Protein AF-A0A7R8WV51-F1 (afdb_monomer)

Secondary structure (DSSP, 8-state):
--TTS--S---EEE-TTS-TT-GGGEEE-HHHHHHHHHTT----HHHHHHHHHTTSSPPPPPPP-TTTTSPPHHHHHHHHHHHHHHHHHHHHHHHHHHHHHHHHHHHHHHHHHTTS---------------------------------

Sequence (149 aa):
MPRDGRYIERLGTYNPLLAKDDPNRVVLNEERIKHWLGEGAQPSYRVAVFLGKAGIAPMPATPNNPNKGKPSEKTTMRIADKAEKVAAKAEADKAAAEEAKEAEKAAKAAAAEAAAAPAEEAPAEAPAEEAKAEEAAPEAPAEEEKKAD

Radius of gyration: 38.73 Å; Cα contacts (8 Å, |Δi|>4): 49; chains: 1; bounding box: 69×48×103 Å

Mean predicted aligned error: 18.53 Å

Foldseek 3Di:
DPPPDDDDDDFWDADPPDDPPDPNRTGGDLVVVLVVVVVVDDDDLVVLCVCCVVVSHPNDDDDDDPCPPPDDPVVVVVVVVVVVVVVVVVVVVVVVVVVVVVVVVVVVVVVVVPPPDDDDDDDDDDDDDDDDDDDDDDDDDDDDDDDDD

Structure (mmCIF, N/CA/C/O backbone):
data_AF-A0A7R8WV51-F1
#
_entry.id   AF-A0A7R8WV51-F1
#
loop_
_atom_site.group_PDB
_atom_site.id
_atom_site.type_symbol
_atom_site.label_atom_id
_atom_site.label_alt_id
_atom_site.label_comp_id
_atom_site.label_asym_id
_atom_site.label_entity_id
_atom_site.label_seq_id
_atom_site.pdbx_PDB_ins_code
_atom_site.Cartn_x
_atom_site.Cartn_y
_atom_site.Cartn_z
_atom_site.occupancy
_atom_site.B_iso_or_equiv
_atom_site.auth_seq_id
_atom_site.auth_comp_id
_atom_site.auth_asym_id
_atom_site.auth_atom_id
_atom_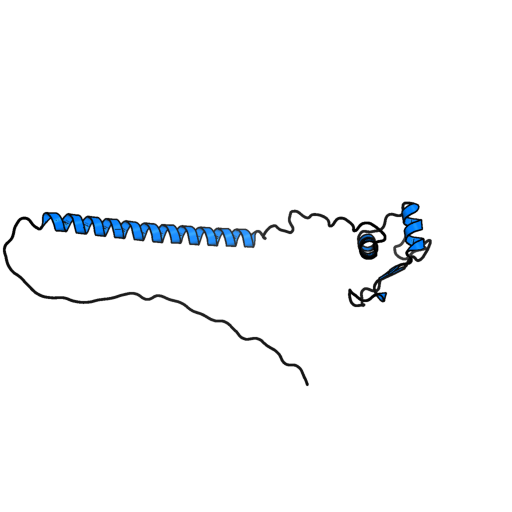site.pdbx_PDB_model_num
ATOM 1 N N . MET A 1 1 ? -3.143 15.562 10.768 1.00 80.31 1 MET A N 1
ATOM 2 C CA . MET A 1 1 ? -2.751 14.667 11.881 1.00 80.31 1 MET A CA 1
ATOM 3 C C . MET A 1 1 ? -1.337 14.153 11.652 1.00 80.31 1 MET A C 1
ATOM 5 O O . MET A 1 1 ? -1.009 13.879 10.502 1.00 80.31 1 MET A O 1
ATOM 9 N N . PRO A 1 2 ? -0.515 14.010 12.706 1.00 94.19 2 PRO A N 1
ATOM 10 C CA . PRO A 1 2 ? 0.731 13.249 12.622 1.00 94.19 2 PRO A CA 1
ATOM 11 C C . PRO A 1 2 ? 0.452 11.785 12.242 1.00 94.19 2 PRO A C 1
ATOM 13 O O . PRO A 1 2 ? -0.631 11.273 12.528 1.00 94.19 2 PRO A O 1
ATOM 16 N N . ARG A 1 3 ? 1.426 11.123 11.598 1.00 90.00 3 ARG A N 1
ATOM 17 C CA . ARG A 1 3 ? 1.281 9.763 11.040 1.00 90.00 3 ARG A CA 1
ATOM 18 C C . ARG A 1 3 ? 0.849 8.730 12.085 1.00 90.00 3 ARG A C 1
ATOM 20 O O . ARG A 1 3 ? -0.032 7.929 11.807 1.00 90.00 3 ARG A O 1
ATOM 27 N N . ASP A 1 4 ? 1.439 8.802 13.275 1.00 93.31 4 ASP A N 1
ATOM 28 C CA . ASP A 1 4 ? 1.146 7.918 14.411 1.00 93.31 4 ASP A CA 1
ATOM 29 C C . ASP A 1 4 ? 0.350 8.662 15.509 1.00 93.31 4 ASP A C 1
ATOM 31 O O . ASP A 1 4 ? 0.554 8.466 16.704 1.00 93.31 4 ASP A O 1
ATOM 35 N N . GLY A 1 5 ? -0.520 9.593 15.103 1.00 93.12 5 GLY A N 1
ATOM 36 C CA . GLY A 1 5 ? -1.351 10.391 16.005 1.00 93.12 5 GLY A CA 1
ATOM 37 C C . GLY A 1 5 ? -2.595 9.671 16.531 1.00 93.12 5 GLY A C 1
ATOM 38 O O . GLY A 1 5 ? -2.771 8.463 16.389 1.00 93.12 5 GLY A O 1
ATOM 39 N N . ARG A 1 6 ? -3.515 10.453 17.110 1.00 94.94 6 ARG A N 1
ATOM 40 C CA . ARG A 1 6 ? -4.841 9.959 17.501 1.00 94.94 6 ARG A CA 1
ATOM 41 C C . ARG A 1 6 ? -5.609 9.473 16.265 1.00 94.94 6 ARG A C 1
ATOM 43 O O . ARG A 1 6 ? -5.775 10.222 15.305 1.00 94.94 6 ARG A O 1
ATOM 50 N N . TYR A 1 7 ? -6.103 8.243 16.338 1.00 94.12 7 TYR A N 1
ATOM 51 C CA . TYR A 1 7 ? -6.984 7.607 15.362 1.00 94.12 7 TYR A CA 1
ATOM 52 C C . TYR A 1 7 ? -8.356 7.330 15.996 1.00 94.12 7 TYR A C 1
ATOM 54 O O . TYR A 1 7 ? -8.486 7.357 17.220 1.00 94.12 7 TYR A O 1
ATOM 62 N N . ILE A 1 8 ? -9.375 7.094 15.165 1.00 93.56 8 ILE A N 1
ATOM 63 C CA . ILE A 1 8 ? -10.743 6.802 15.625 1.00 93.56 8 ILE A CA 1
ATOM 64 C C . ILE A 1 8 ? -10.820 5.360 16.141 1.00 93.56 8 ILE A C 1
ATOM 66 O O . ILE A 1 8 ? -11.227 5.120 17.272 1.00 93.56 8 ILE A O 1
ATOM 70 N N . GLU A 1 9 ? -10.381 4.405 15.316 1.00 94.81 9 GLU A N 1
ATOM 71 C CA . GLU A 1 9 ? -10.474 2.970 15.584 1.00 94.81 9 GLU A CA 1
ATOM 72 C C . GLU A 1 9 ? -9.294 2.199 14.968 1.00 94.81 9 GLU A C 1
ATOM 74 O O . GLU A 1 9 ? -8.772 2.573 13.914 1.00 94.81 9 GLU A O 1
ATOM 79 N N . ARG A 1 10 ? -8.868 1.107 15.617 1.00 95.44 10 ARG A N 1
ATOM 80 C CA . ARG A 1 10 ? -7.842 0.199 15.086 1.00 95.44 10 ARG A CA 1
ATOM 81 C C . ARG A 1 10 ? -8.504 -0.910 14.266 1.00 95.44 10 ARG A C 1
ATOM 83 O O . ARG A 1 10 ? -9.076 -1.831 14.835 1.00 95.44 10 ARG A O 1
ATOM 90 N N . LEU A 1 11 ? -8.361 -0.849 12.942 1.00 95.69 11 LEU A N 1
ATOM 91 C CA . LEU A 1 11 ? -9.003 -1.787 12.007 1.00 95.69 11 LEU A CA 1
ATOM 92 C C . LEU A 1 11 ? -8.199 -3.063 11.720 1.00 95.69 11 LEU A C 1
ATOM 94 O O . LEU A 1 11 ? -8.739 -4.006 11.151 1.00 95.69 11 LEU A O 1
ATOM 98 N N . GLY A 1 12 ? -6.915 -3.107 12.074 1.00 95.19 12 GLY A N 1
ATOM 99 C CA . GLY A 1 12 ? -6.063 -4.245 11.742 1.00 95.19 12 GLY A CA 1
ATOM 100 C C . GLY A 1 12 ? -4.587 -4.031 12.053 1.00 95.19 12 GLY A C 1
ATOM 101 O O . GLY A 1 12 ? -4.205 -3.024 12.658 1.00 95.19 12 GLY A O 1
ATOM 102 N N . THR A 1 13 ? -3.761 -4.982 11.622 1.00 95.88 13 THR A N 1
ATOM 103 C CA . THR A 1 13 ? -2.298 -4.953 11.750 1.00 95.88 13 THR A CA 1
ATOM 104 C C . THR A 1 13 ? -1.626 -5.478 10.479 1.00 95.88 13 THR A C 1
ATOM 106 O O . THR A 1 13 ? -2.179 -6.301 9.749 1.00 95.88 13 THR A O 1
ATOM 109 N N . TYR A 1 14 ? -0.417 -4.984 10.200 1.00 95.81 14 TYR A N 1
ATOM 110 C CA . TYR A 1 14 ? 0.438 -5.474 9.119 1.00 95.81 14 TYR A CA 1
ATOM 111 C C . TYR A 1 14 ? 1.845 -5.722 9.655 1.00 95.81 14 TYR A C 1
ATOM 113 O O . TYR A 1 14 ? 2.478 -4.792 10.158 1.00 95.81 14 TYR A O 1
ATOM 121 N N . ASN A 1 15 ? 2.337 -6.954 9.522 1.00 96.19 15 ASN A N 1
ATOM 122 C CA . ASN A 1 15 ? 3.694 -7.321 9.909 1.00 96.19 15 ASN A CA 1
ATOM 123 C C . ASN A 1 15 ? 4.531 -7.710 8.674 1.00 96.19 15 ASN A C 1
ATOM 125 O O . ASN A 1 15 ? 4.414 -8.828 8.174 1.00 96.19 15 ASN A O 1
ATOM 129 N N . PRO A 1 16 ? 5.404 -6.822 8.163 1.00 95.25 16 PRO A N 1
ATOM 130 C CA . PRO A 1 16 ? 6.175 -7.089 6.952 1.00 95.25 16 PRO A CA 1
ATOM 131 C C . PRO A 1 16 ? 7.238 -8.184 7.112 1.00 95.25 16 PRO A C 1
ATOM 133 O O . PRO A 1 16 ? 7.709 -8.666 6.083 1.00 95.25 16 PRO A O 1
ATOM 136 N N . LEU A 1 17 ? 7.606 -8.550 8.348 1.00 96.75 17 LEU A N 1
ATOM 137 C CA . LEU A 1 17 ? 8.651 -9.537 8.646 1.00 96.75 17 LEU A CA 1
ATOM 138 C C . LEU A 1 17 ? 8.181 -10.984 8.457 1.00 96.75 17 LEU A C 1
ATOM 140 O O . LEU A 1 17 ? 9.008 -11.883 8.343 1.00 96.75 17 LEU A O 1
ATOM 144 N N . LEU A 1 18 ? 6.867 -11.210 8.410 1.00 95.75 18 LEU A N 1
ATOM 145 C CA . LEU A 1 18 ? 6.301 -12.526 8.130 1.00 95.75 18 LEU A CA 1
ATOM 146 C C . LEU A 1 18 ? 6.366 -12.835 6.629 1.00 95.75 18 LEU A C 1
ATOM 148 O O . LEU A 1 18 ? 6.369 -11.932 5.778 1.00 95.75 18 LEU A O 1
ATOM 152 N N . ALA A 1 19 ? 6.371 -14.131 6.311 1.00 94.88 19 ALA A N 1
ATOM 153 C CA . ALA A 1 19 ? 6.293 -14.626 4.942 1.00 94.88 19 ALA A CA 1
ATOM 154 C C . ALA A 1 19 ? 5.022 -14.121 4.239 1.00 94.88 19 ALA A C 1
ATOM 156 O O . ALA A 1 19 ? 4.008 -13.839 4.872 1.00 94.88 19 ALA A O 1
ATOM 157 N N . LYS A 1 20 ? 5.068 -13.979 2.907 1.00 90.31 20 LYS A N 1
ATOM 158 C CA . LYS A 1 20 ? 3.977 -13.361 2.128 1.00 90.31 20 LYS A CA 1
ATOM 159 C C . LYS A 1 20 ? 2.633 -14.070 2.295 1.00 90.31 20 LYS A C 1
ATOM 161 O O . LYS A 1 20 ? 1.619 -13.376 2.253 1.00 90.31 20 LYS A O 1
ATOM 166 N N . ASP A 1 21 ? 2.676 -15.381 2.484 1.00 90.50 21 ASP A N 1
ATOM 167 C CA . ASP A 1 21 ? 1.525 -16.280 2.560 1.00 90.50 21 ASP A CA 1
ATOM 168 C C . ASP A 1 21 ? 1.089 -16.565 4.007 1.00 90.50 21 ASP A C 1
ATOM 170 O O . ASP A 1 21 ? 0.156 -17.327 4.237 1.00 90.50 21 ASP A O 1
ATOM 174 N N . ASP A 1 22 ? 1.744 -15.944 4.995 1.00 94.00 22 ASP A N 1
ATOM 175 C CA . ASP A 1 22 ? 1.375 -16.098 6.400 1.00 94.00 22 ASP A CA 1
ATOM 176 C C . ASP A 1 22 ? 0.061 -15.345 6.703 1.00 94.00 22 ASP A C 1
ATOM 178 O O . ASP A 1 22 ? -0.031 -14.140 6.427 1.00 94.00 22 ASP A O 1
ATOM 182 N N . PRO A 1 23 ? -0.950 -15.999 7.305 1.00 90.44 23 PRO A N 1
ATOM 183 C CA . PRO A 1 23 ? -2.234 -15.368 7.617 1.00 90.44 23 PRO A CA 1
ATOM 184 C C . PRO A 1 23 ? -2.118 -14.246 8.660 1.00 90.44 23 PRO A C 1
ATOM 186 O O . PRO A 1 23 ? -2.897 -13.295 8.633 1.00 90.44 23 PRO A O 1
ATOM 189 N N . ASN A 1 24 ? -1.122 -14.293 9.548 1.00 94.31 24 ASN A N 1
ATOM 190 C CA . ASN A 1 24 ? -0.898 -13.266 10.569 1.00 94.31 24 ASN A CA 1
ATOM 191 C C . ASN A 1 24 ? -0.142 -12.048 10.025 1.00 94.31 24 ASN A C 1
ATOM 193 O O . ASN A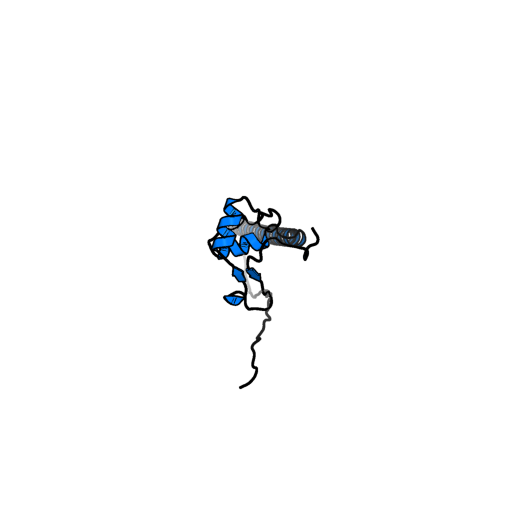 1 24 ? 0.046 -11.054 10.733 1.00 94.31 24 ASN A O 1
ATOM 197 N N . ARG A 1 25 ? 0.300 -12.096 8.762 1.00 95.44 25 ARG A N 1
ATOM 198 C CA . ARG A 1 25 ? 0.966 -10.968 8.109 1.00 95.44 25 ARG A CA 1
ATOM 199 C C . ARG A 1 25 ? 0.044 -9.769 7.953 1.00 95.44 25 ARG A C 1
ATOM 201 O O . ARG A 1 25 ? 0.513 -8.637 8.062 1.00 95.44 25 ARG A O 1
ATOM 208 N N . VAL A 1 26 ? -1.233 -10.007 7.660 1.00 96.06 26 VAL A N 1
ATOM 209 C CA . VAL A 1 26 ? -2.258 -8.977 7.467 1.00 96.06 26 VAL A CA 1
ATOM 210 C C . VAL A 1 26 ? -3.514 -9.420 8.206 1.00 96.06 26 VAL A C 1
ATOM 212 O O . VAL A 1 26 ? -4.233 -10.291 7.731 1.00 96.06 26 VAL A O 1
ATOM 215 N N . VAL A 1 27 ? -3.793 -8.794 9.347 1.00 95.75 27 VAL A N 1
ATOM 216 C CA . VAL A 1 27 ? -5.011 -9.050 10.126 1.00 95.75 27 VAL A CA 1
ATOM 217 C C . VAL A 1 27 ? -5.959 -7.876 9.931 1.00 95.75 27 VAL A C 1
ATOM 219 O O . VAL A 1 27 ? -5.566 -6.729 10.148 1.00 95.75 27 VAL A O 1
ATOM 222 N N . LEU A 1 28 ? -7.195 -8.149 9.515 1.00 95.81 28 LEU A N 1
ATOM 223 C CA . LEU A 1 28 ? -8.203 -7.141 9.180 1.00 95.81 28 LEU A CA 1
ATOM 224 C C . LEU A 1 28 ? -9.509 -7.430 9.924 1.00 95.81 28 LEU A C 1
ATOM 226 O O . LEU A 1 28 ? -9.970 -8.566 9.944 1.00 95.81 28 LEU A O 1
ATOM 230 N N . ASN A 1 29 ? -10.125 -6.397 10.499 1.00 96.31 29 ASN A N 1
ATOM 231 C CA . ASN A 1 29 ? -11.493 -6.465 11.006 1.00 96.31 29 ASN A CA 1
ATOM 232 C C . ASN A 1 29 ? -12.467 -6.113 9.875 1.00 96.31 29 ASN A C 1
ATOM 234 O O . ASN A 1 29 ? -12.725 -4.938 9.601 1.00 96.31 29 ASN A O 1
ATOM 238 N N . GLU A 1 30 ? -12.987 -7.134 9.199 1.00 95.38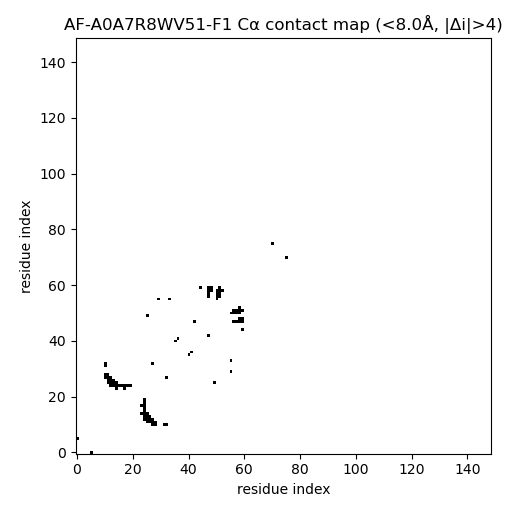 30 GLU A N 1
ATOM 239 C CA . GLU A 1 30 ? -13.815 -6.948 8.007 1.00 95.38 30 GLU A CA 1
ATOM 240 C C . GLU A 1 30 ? -15.088 -6.138 8.255 1.00 95.38 30 GLU A C 1
ATOM 242 O O . GLU A 1 30 ? -15.451 -5.309 7.423 1.00 95.38 30 GLU A O 1
ATOM 247 N N . GLU A 1 31 ? -15.770 -6.368 9.376 1.00 96.06 31 GLU A N 1
ATOM 248 C CA . GLU A 1 31 ? -17.059 -5.740 9.681 1.00 96.06 31 GLU A CA 1
ATOM 249 C C . GLU A 1 31 ? -16.913 -4.223 9.794 1.00 96.06 31 GLU A C 1
ATOM 251 O O . GLU A 1 31 ? -17.654 -3.452 9.178 1.00 96.06 31 GLU A O 1
ATOM 256 N N . ARG A 1 32 ? -15.892 -3.788 10.535 1.00 96.62 32 ARG A N 1
ATOM 257 C CA . ARG A 1 32 ? -15.616 -2.367 10.754 1.00 96.62 32 ARG A CA 1
ATOM 258 C C . ARG A 1 32 ? -15.066 -1.707 9.501 1.00 96.62 32 ARG A C 1
ATOM 260 O O . ARG A 1 32 ? -15.444 -0.581 9.194 1.00 96.62 32 ARG A O 1
ATOM 267 N N . ILE A 1 33 ? -14.239 -2.411 8.731 1.00 96.38 33 ILE A N 1
ATOM 268 C CA . ILE A 1 33 ? -13.758 -1.907 7.440 1.00 96.38 33 ILE A CA 1
ATOM 269 C C . ILE A 1 33 ? -14.931 -1.674 6.481 1.00 96.38 33 ILE A C 1
ATOM 271 O O . ILE A 1 33 ? -15.008 -0.603 5.886 1.00 96.38 33 ILE A O 1
ATOM 275 N N . LYS A 1 34 ? -15.862 -2.630 6.355 1.00 95.88 34 LYS A N 1
ATOM 276 C CA . LYS A 1 34 ? -17.051 -2.492 5.493 1.00 95.88 34 LYS A CA 1
ATOM 277 C C . LYS A 1 34 ? -17.917 -1.303 5.915 1.00 95.88 34 LYS A C 1
ATOM 279 O O . LYS A 1 34 ? -18.369 -0.550 5.058 1.00 95.88 34 LYS A O 1
ATOM 284 N N . HIS A 1 35 ? -18.081 -1.092 7.219 1.00 96.94 35 HIS A N 1
ATOM 285 C CA . HIS A 1 35 ? -18.776 0.076 7.756 1.00 96.94 35 HIS A CA 1
ATOM 286 C C . HIS A 1 35 ? -18.103 1.396 7.349 1.00 96.94 35 HIS A C 1
ATOM 288 O O . HIS A 1 35 ? -18.746 2.231 6.719 1.00 96.94 35 HIS A O 1
ATOM 294 N N . TRP A 1 36 ? -16.803 1.558 7.612 1.00 96.50 36 TRP A N 1
ATOM 295 C CA . TRP A 1 36 ? -16.084 2.790 7.265 1.00 96.50 36 TRP A CA 1
ATOM 296 C C . TRP A 1 36 ? -16.007 3.031 5.751 1.00 96.50 36 TRP A C 1
ATOM 298 O O . TRP A 1 36 ? -16.077 4.175 5.307 1.00 96.50 36 TRP A O 1
ATOM 308 N N . LEU A 1 37 ? -15.902 1.973 4.940 1.00 95.25 37 LEU A N 1
ATOM 309 C CA . LEU A 1 37 ? -16.002 2.084 3.481 1.00 95.25 37 LEU A CA 1
ATOM 310 C C . LEU A 1 37 ? -17.392 2.578 3.047 1.00 95.25 37 LEU A C 1
ATOM 312 O O . LEU A 1 37 ? -17.477 3.405 2.142 1.00 95.25 37 LEU A O 1
ATOM 316 N N . GLY A 1 38 ? -18.461 2.124 3.710 1.00 96.19 38 GLY A N 1
ATOM 317 C CA . GLY A 1 38 ? -19.827 2.613 3.495 1.00 96.19 38 GLY A CA 1
ATOM 318 C C . GLY A 1 38 ? -20.018 4.084 3.877 1.00 96.19 38 GLY A C 1
ATOM 319 O O . GLY A 1 38 ? -20.790 4.787 3.232 1.00 96.19 38 GLY A O 1
ATOM 320 N N . GLU A 1 39 ? -19.262 4.575 4.860 1.00 97.19 39 GLU A N 1
ATOM 321 C CA . GLU A 1 39 ? -19.207 6.000 5.226 1.00 97.19 39 GLU A CA 1
ATOM 322 C C . GLU A 1 39 ? -18.305 6.841 4.299 1.00 97.19 39 GLU A C 1
ATOM 324 O O . GLU A 1 39 ? -18.174 8.051 4.481 1.00 97.19 39 GLU A O 1
ATOM 329 N N . GLY A 1 40 ? -17.687 6.226 3.285 1.00 95.12 40 GLY A N 1
ATOM 330 C CA . GLY A 1 40 ? -16.871 6.916 2.284 1.00 95.12 40 GLY A CA 1
ATOM 331 C C . GLY A 1 40 ? -15.376 6.992 2.605 1.00 95.12 40 GLY A C 1
ATOM 332 O O . GLY A 1 40 ? -14.660 7.778 1.977 1.00 95.12 40 GLY A O 1
ATOM 333 N N . ALA A 1 41 ? -14.867 6.184 3.541 1.00 95.62 41 ALA A N 1
ATOM 334 C CA . ALA A 1 41 ? -13.434 6.126 3.823 1.00 95.62 41 ALA A CA 1
ATOM 335 C C . ALA A 1 41 ? -12.626 5.764 2.562 1.00 95.62 41 ALA A C 1
ATOM 337 O O . ALA A 1 41 ? -12.902 4.775 1.884 1.00 95.62 41 ALA A O 1
ATOM 338 N N . GLN A 1 42 ? -11.592 6.556 2.264 1.00 94.44 42 GLN A N 1
ATOM 339 C CA . GLN A 1 42 ? -10.692 6.332 1.130 1.00 94.44 42 GLN A CA 1
ATOM 340 C C . GLN A 1 42 ? -9.392 5.663 1.609 1.00 94.44 42 GLN A C 1
ATOM 342 O O . GLN A 1 42 ? -8.574 6.317 2.266 1.00 94.44 42 GLN A O 1
ATOM 347 N N . PRO A 1 43 ? -9.167 4.366 1.319 1.00 95.06 43 PRO A N 1
ATOM 348 C CA . PRO A 1 43 ? -7.934 3.687 1.699 1.00 95.06 43 PRO A CA 1
ATOM 349 C C . PRO A 1 43 ? -6.747 4.163 0.851 1.00 95.06 43 PRO A C 1
ATOM 351 O O . PRO A 1 43 ? -6.875 4.485 -0.328 1.00 95.06 43 PRO A O 1
ATOM 354 N N . SER A 1 44 ? -5.546 4.140 1.432 1.00 93.94 44 SER A N 1
ATOM 355 C CA . SER A 1 44 ? -4.310 4.365 0.675 1.00 93.94 44 SER A CA 1
ATOM 356 C C . SER A 1 44 ? -3.996 3.179 -0.245 1.00 93.94 44 SER A C 1
ATOM 358 O O . SER A 1 44 ? -4.446 2.059 -0.001 1.00 93.94 44 SER A O 1
ATOM 360 N N . TYR A 1 45 ? -3.166 3.386 -1.276 1.00 93.31 45 TYR A N 1
ATOM 361 C CA . TYR A 1 45 ? -2.868 2.362 -2.291 1.00 93.31 45 TYR A CA 1
ATOM 362 C C . TYR A 1 45 ? -2.451 1.008 -1.692 1.00 93.31 45 TYR A C 1
ATOM 364 O O . TYR A 1 45 ? -2.950 -0.042 -2.092 1.00 93.31 45 TYR A O 1
ATOM 372 N N . ARG A 1 46 ? -1.566 1.011 -0.684 1.00 93.44 46 ARG A N 1
ATOM 373 C CA . ARG A 1 46 ? -1.095 -0.237 -0.068 1.00 93.44 46 ARG A CA 1
ATOM 374 C C . ARG A 1 46 ? -2.203 -0.964 0.692 1.00 93.44 46 ARG A C 1
ATOM 376 O O . ARG A 1 46 ? -2.256 -2.190 0.624 1.00 93.44 46 ARG A O 1
ATOM 383 N N . VAL A 1 47 ? -3.068 -0.215 1.375 1.00 94.81 47 VAL A N 1
ATOM 384 C CA . VAL A 1 47 ? -4.223 -0.752 2.104 1.00 94.81 47 VAL A CA 1
ATOM 385 C C . VAL A 1 47 ? -5.261 -1.285 1.123 1.00 94.81 47 VAL A C 1
ATOM 387 O O . VAL A 1 47 ? -5.728 -2.401 1.307 1.00 94.81 47 VAL A O 1
ATOM 390 N N . ALA A 1 48 ? -5.535 -0.574 0.027 1.00 95.12 48 ALA A N 1
ATOM 391 C CA . ALA A 1 48 ? -6.427 -1.042 -1.032 1.00 95.12 48 ALA A CA 1
ATOM 392 C C . ALA A 1 48 ? -5.972 -2.389 -1.622 1.00 95.12 48 ALA A C 1
ATOM 394 O O . ALA A 1 48 ? -6.798 -3.264 -1.853 1.00 95.12 48 ALA A O 1
ATOM 395 N N . VAL A 1 49 ? -4.661 -2.616 -1.779 1.00 94.12 49 VAL A N 1
ATOM 396 C CA . VAL A 1 49 ? -4.133 -3.934 -2.185 1.00 94.12 49 VAL A CA 1
ATOM 397 C C . VAL A 1 49 ? -4.439 -5.018 -1.146 1.00 94.12 49 VAL A C 1
ATOM 399 O O . VAL A 1 49 ? -4.745 -6.145 -1.524 1.00 94.12 49 VAL A O 1
ATOM 402 N N . PHE A 1 50 ? -4.340 -4.723 0.153 1.00 94.56 50 PHE A N 1
ATOM 403 C CA . PHE A 1 50 ? -4.692 -5.695 1.195 1.00 94.56 50 PHE A CA 1
ATOM 404 C C . PHE A 1 50 ? -6.189 -6.008 1.194 1.00 94.56 50 PHE A C 1
ATOM 406 O O . PHE A 1 50 ? -6.557 -7.178 1.227 1.00 94.56 50 PHE A O 1
ATOM 413 N N . LEU A 1 51 ? -7.033 -4.981 1.074 1.00 95.12 51 LEU A N 1
ATOM 414 C CA . LEU A 1 51 ? -8.485 -5.138 0.985 1.00 95.12 51 LEU A CA 1
ATOM 415 C C . LEU A 1 51 ? -8.909 -5.903 -0.276 1.00 95.12 51 LEU A C 1
ATOM 417 O O . LEU A 1 51 ? -9.799 -6.744 -0.199 1.00 95.12 51 LEU A O 1
ATOM 421 N N . GLY A 1 52 ? -8.237 -5.658 -1.404 1.00 93.94 52 GLY A N 1
ATOM 422 C CA . GLY A 1 52 ? -8.431 -6.390 -2.655 1.00 93.94 52 GLY A CA 1
ATOM 423 C C . GLY A 1 52 ? -8.065 -7.863 -2.546 1.00 93.94 52 GLY A C 1
ATOM 424 O O . GLY A 1 52 ? -8.829 -8.724 -2.971 1.00 93.94 52 GLY A O 1
ATOM 425 N N . LYS A 1 53 ? -6.933 -8.173 -1.905 1.00 92.94 53 LYS A N 1
ATOM 426 C CA . LYS A 1 53 ? -6.527 -9.561 -1.631 1.00 92.94 53 LYS A CA 1
ATOM 427 C C . LYS A 1 53 ? -7.478 -10.289 -0.681 1.00 92.94 53 LYS A C 1
ATOM 429 O O . LYS A 1 53 ? -7.639 -11.493 -0.817 1.00 92.94 53 LYS A O 1
ATOM 434 N N . ALA A 1 54 ? -8.085 -9.563 0.255 1.00 92.12 54 ALA A N 1
ATOM 43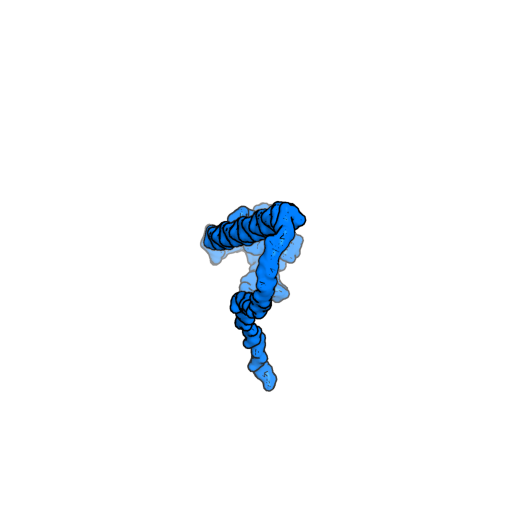5 C CA . ALA A 1 54 ? -9.083 -10.092 1.179 1.00 92.12 54 ALA A CA 1
ATOM 436 C C . ALA A 1 54 ? -10.502 -10.159 0.575 1.00 92.12 54 ALA A C 1
ATOM 438 O O . ALA A 1 54 ? -11.419 -10.621 1.241 1.00 92.12 54 ALA A O 1
ATOM 439 N N . GLY A 1 55 ? -10.717 -9.677 -0.657 1.00 93.50 55 GLY A N 1
ATOM 440 C CA . GLY A 1 55 ? -12.036 -9.669 -1.302 1.00 93.50 55 GLY A CA 1
ATOM 441 C C . GLY A 1 55 ? -13.042 -8.671 -0.712 1.00 93.50 55 GLY A C 1
ATOM 442 O O . GLY A 1 55 ? -14.228 -8.754 -1.013 1.00 93.50 55 GLY A O 1
ATOM 443 N N . ILE A 1 56 ? -12.595 -7.722 0.119 1.00 93.31 56 ILE A N 1
ATOM 444 C CA . ILE A 1 56 ? -13.464 -6.735 0.789 1.00 93.31 56 ILE A CA 1
ATOM 445 C C . ILE A 1 56 ? -13.752 -5.534 -0.123 1.00 93.31 56 ILE A C 1
ATOM 447 O O . ILE A 1 56 ? -14.837 -4.961 -0.082 1.00 93.31 56 ILE A O 1
ATOM 451 N N . ALA A 1 57 ? -12.767 -5.135 -0.929 1.00 91.38 57 ALA A N 1
ATOM 452 C CA . ALA A 1 57 ? -12.836 -3.998 -1.844 1.00 91.38 57 ALA A CA 1
ATOM 453 C C . ALA A 1 57 ? -12.265 -4.402 -3.213 1.00 91.38 57 ALA A C 1
ATOM 455 O O . ALA A 1 57 ? -11.502 -5.366 -3.283 1.00 91.38 57 ALA A O 1
ATOM 456 N N . PRO A 1 58 ? -12.581 -3.693 -4.310 1.00 90.12 58 PRO A N 1
ATOM 457 C CA . PRO A 1 58 ? -11.949 -3.967 -5.595 1.00 90.12 58 PRO A CA 1
ATOM 458 C C . PRO A 1 58 ? -10.428 -3.784 -5.508 1.00 90.12 58 PRO A C 1
ATOM 460 O O . PRO A 1 58 ? -9.930 -2.851 -4.872 1.00 90.12 58 PRO A O 1
ATOM 463 N N . MET A 1 59 ? -9.682 -4.672 -6.172 1.00 91.94 59 MET A N 1
ATOM 464 C CA . MET A 1 59 ? -8.230 -4.542 -6.287 1.00 91.94 59 MET A CA 1
ATOM 465 C C . MET A 1 59 ? -7.903 -3.215 -6.989 1.00 91.94 59 MET A C 1
ATOM 467 O O . MET A 1 59 ? -8.457 -2.951 -8.060 1.00 91.94 59 MET A O 1
ATOM 471 N N . PRO A 1 60 ? -7.027 -2.366 -6.422 1.00 89.44 60 PRO A N 1
ATOM 472 C CA . PRO A 1 60 ? -6.703 -1.093 -7.043 1.00 89.44 60 PRO A CA 1
ATOM 473 C C . PRO A 1 60 ? -6.075 -1.322 -8.417 1.00 89.44 60 PRO A C 1
ATOM 475 O O . PRO A 1 60 ? -5.265 -2.236 -8.604 1.00 89.44 60 PRO A O 1
ATOM 478 N N . ALA A 1 61 ? -6.431 -0.463 -9.373 1.00 87.06 61 ALA A N 1
ATOM 479 C CA . ALA A 1 61 ? -5.817 -0.476 -10.689 1.00 87.06 61 ALA A CA 1
ATOM 480 C C . ALA A 1 61 ? -4.299 -0.307 -10.541 1.00 87.06 61 ALA A C 1
ATOM 482 O O . ALA A 1 61 ? -3.820 0.626 -9.890 1.00 87.06 61 ALA A O 1
ATOM 483 N N . THR A 1 62 ? -3.536 -1.221 -11.141 1.00 81.94 62 THR A N 1
ATOM 484 C CA . THR A 1 62 ? -2.086 -1.048 -11.225 1.00 81.94 62 THR A CA 1
ATOM 485 C C . THR A 1 62 ? -1.823 0.134 -12.155 1.00 81.94 62 THR A C 1
ATOM 487 O O . THR A 1 62 ? -2.349 0.136 -13.271 1.00 81.94 62 THR A O 1
ATOM 490 N N . PRO A 1 63 ? -1.044 1.146 -11.736 1.00 77.69 63 PRO A N 1
ATOM 491 C CA . PRO A 1 63 ? -0.758 2.281 -12.597 1.00 77.69 63 PRO A CA 1
ATOM 492 C C . PRO A 1 63 ? -0.045 1.788 -13.858 1.00 77.69 63 PRO A C 1
ATOM 494 O O . PRO A 1 63 ? 1.029 1.185 -13.786 1.00 77.69 63 PRO A O 1
ATOM 497 N N . ASN A 1 64 ? -0.658 2.033 -15.017 1.00 81.56 64 ASN A N 1
ATOM 498 C CA . ASN A 1 64 ? -0.038 1.745 -16.300 1.00 81.56 64 ASN A CA 1
ATOM 499 C C . ASN A 1 64 ? 1.138 2.710 -16.488 1.00 81.56 64 ASN A C 1
ATOM 501 O O . ASN A 1 64 ? 0.944 3.924 -16.512 1.00 81.56 64 ASN A O 1
ATOM 505 N N . ASN A 1 65 ? 2.354 2.174 -16.601 1.00 82.19 65 ASN A N 1
ATOM 506 C CA . ASN A 1 65 ? 3.531 2.950 -16.969 1.00 82.19 65 ASN A CA 1
ATOM 507 C C . ASN A 1 65 ? 3.955 2.558 -18.395 1.00 82.19 65 ASN A C 1
ATOM 509 O O . ASN A 1 65 ? 4.649 1.548 -18.560 1.00 82.19 65 ASN A O 1
ATOM 513 N N . PRO A 1 66 ? 3.609 3.372 -19.412 1.00 82.94 66 PRO A N 1
ATOM 514 C CA . PRO A 1 66 ? 3.927 3.105 -20.816 1.00 82.94 66 PRO A CA 1
ATOM 515 C C . PRO A 1 66 ? 5.425 2.968 -21.115 1.00 82.94 66 PRO A C 1
ATOM 517 O O . PRO A 1 66 ? 5.807 2.457 -22.163 1.00 82.94 66 PRO A O 1
ATOM 520 N N . ASN A 1 67 ? 6.292 3.434 -20.214 1.00 81.38 67 ASN A N 1
ATOM 521 C CA . ASN A 1 67 ? 7.741 3.368 -20.381 1.00 81.38 67 ASN A CA 1
ATOM 522 C C . ASN A 1 67 ? 8.370 2.144 -19.698 1.00 81.38 67 ASN A C 1
ATOM 524 O O . ASN A 1 67 ? 9.542 1.868 -19.928 1.00 81.38 67 ASN A O 1
ATOM 528 N N . LYS A 1 68 ? 7.617 1.381 -18.888 1.00 77.25 68 LYS A N 1
ATOM 529 C CA . LYS A 1 68 ? 8.131 0.200 -18.166 1.00 77.25 68 LYS A CA 1
ATOM 530 C C . LYS A 1 68 ? 8.544 -0.936 -19.112 1.00 77.25 68 LYS A C 1
ATOM 532 O O . LYS A 1 68 ? 9.449 -1.691 -18.783 1.00 77.25 68 LYS A O 1
ATOM 537 N N . GLY A 1 69 ? 7.882 -1.047 -20.266 1.00 80.19 69 GLY A N 1
ATOM 538 C CA . GLY A 1 69 ? 8.172 -2.056 -21.290 1.00 80.19 69 GLY A CA 1
ATOM 539 C C . GLY A 1 69 ? 9.127 -1.591 -22.391 1.00 80.19 69 GLY A C 1
ATOM 540 O O . GLY A 1 69 ? 9.447 -2.382 -23.274 1.00 80.19 69 GLY A O 1
ATOM 541 N N . LYS A 1 70 ? 9.569 -0.325 -22.382 1.00 83.62 70 LYS A N 1
ATOM 542 C CA . LYS A 1 70 ? 10.477 0.172 -23.420 1.00 83.62 70 LYS A CA 1
ATOM 543 C C . LYS A 1 70 ? 11.890 -0.363 -23.160 1.00 83.62 70 LYS A C 1
ATOM 545 O O . LYS A 1 70 ? 12.384 -0.204 -22.040 1.00 83.62 70 LYS A O 1
ATOM 550 N N . PRO A 1 71 ? 12.552 -0.968 -24.164 1.00 82.31 71 PRO A N 1
ATOM 551 C CA . PRO A 1 71 ? 13.966 -1.299 -24.068 1.00 82.31 71 PRO A CA 1
ATOM 552 C C . PRO A 1 71 ? 14.762 -0.045 -23.709 1.00 82.31 71 PRO A C 1
ATOM 554 O O . PRO A 1 71 ? 14.447 1.053 -24.172 1.00 82.31 71 PRO A O 1
ATOM 557 N N . SER A 1 72 ? 15.790 -0.198 -22.875 1.00 86.25 72 SER A N 1
ATOM 558 C CA . SER A 1 72 ? 16.688 0.920 -22.595 1.00 86.25 72 SER A CA 1
ATOM 559 C C . SER A 1 72 ? 17.326 1.412 -23.893 1.00 86.25 72 SER A C 1
ATOM 561 O O . SER A 1 72 ? 17.553 0.621 -24.807 1.00 86.25 72 SER A O 1
ATOM 563 N N . GLU A 1 73 ? 17.678 2.695 -23.958 1.00 84.06 73 GLU A N 1
ATOM 564 C CA . GLU A 1 73 ? 18.327 3.285 -25.136 1.00 84.06 73 GLU A CA 1
ATOM 565 C C . GLU A 1 73 ? 19.557 2.471 -25.572 1.00 84.06 73 GLU A C 1
ATOM 567 O O . GLU A 1 73 ? 19.709 2.131 -26.739 1.00 84.06 73 GLU A O 1
ATOM 572 N N . LYS A 1 74 ? 20.356 2.002 -24.604 1.00 84.25 74 LYS A N 1
ATOM 573 C CA . LYS A 1 74 ? 21.495 1.098 -24.836 1.00 84.25 74 LYS A CA 1
ATOM 574 C C . LYS A 1 74 ? 21.103 -0.227 -25.499 1.00 84.25 74 LYS A C 1
ATOM 576 O O . LYS A 1 74 ? 21.877 -0.770 -26.280 1.00 84.25 74 LYS A O 1
ATOM 581 N N . THR A 1 75 ? 19.939 -0.777 -25.163 1.00 85.56 75 THR A N 1
ATOM 582 C CA . THR A 1 75 ? 19.429 -2.018 -25.769 1.00 85.56 75 THR A CA 1
ATOM 583 C C . THR A 1 75 ? 18.971 -1.760 -27.196 1.00 85.56 75 THR A C 1
ATOM 585 O O . THR A 1 75 ? 19.339 -2.517 -28.088 1.00 85.56 75 THR A O 1
ATOM 588 N N . THR A 1 76 ? 18.258 -0.659 -27.434 1.00 87.12 76 THR A N 1
ATOM 589 C CA . THR A 1 76 ? 17.847 -0.243 -28.780 1.00 87.12 76 THR A CA 1
ATOM 590 C C . THR A 1 76 ? 19.054 -0.026 -29.692 1.00 87.12 76 THR A C 1
ATOM 592 O O . THR A 1 76 ? 19.072 -0.548 -30.802 1.00 87.12 76 THR A O 1
ATOM 595 N N . MET A 1 77 ? 20.103 0.644 -29.201 1.00 87.12 77 MET A N 1
ATOM 596 C CA . MET A 1 77 ? 21.337 0.860 -29.968 1.00 87.12 77 MET A CA 1
ATOM 597 C C . MET A 1 77 ? 22.063 -0.452 -30.294 1.00 87.12 77 MET A C 1
ATOM 599 O O . MET A 1 77 ? 22.564 -0.619 -31.400 1.00 87.12 77 MET A O 1
ATOM 603 N N . ARG A 1 78 ? 22.079 -1.423 -29.371 1.00 91.00 78 ARG A N 1
ATOM 604 C CA . ARG A 1 78 ? 22.655 -2.755 -29.636 1.00 91.00 78 ARG A CA 1
ATOM 605 C C . ARG A 1 78 ? 21.850 -3.556 -30.653 1.00 91.00 78 ARG A C 1
ATOM 607 O O . ARG A 1 78 ? 22.442 -4.272 -31.450 1.00 91.00 78 ARG A O 1
ATOM 614 N N . ILE A 1 79 ? 20.522 -3.464 -30.612 1.00 88.75 79 ILE A N 1
ATOM 615 C CA . ILE A 1 79 ? 19.653 -4.127 -31.591 1.00 88.75 79 ILE A CA 1
ATOM 616 C C . ILE A 1 79 ? 19.867 -3.508 -32.978 1.00 88.75 79 ILE A C 1
ATOM 618 O O . ILE A 1 79 ? 19.971 -4.253 -33.947 1.00 88.75 79 ILE A O 1
ATOM 622 N N . ALA A 1 80 ? 20.005 -2.182 -33.063 1.00 88.44 80 ALA A N 1
ATOM 623 C CA . ALA A 1 80 ? 20.280 -1.477 -34.313 1.00 88.44 80 ALA A CA 1
ATOM 624 C C . ALA A 1 80 ? 21.655 -1.841 -34.903 1.00 88.44 80 ALA A C 1
ATOM 626 O O . ALA A 1 80 ? 21.713 -2.280 -36.045 1.00 88.44 80 ALA A O 1
ATOM 627 N N . ASP A 1 81 ? 22.734 -1.771 -34.112 1.00 89.12 81 ASP A N 1
ATOM 628 C CA . ASP A 1 81 ? 24.091 -2.147 -34.557 1.00 89.12 81 ASP A CA 1
ATOM 629 C C . ASP A 1 81 ? 24.155 -3.610 -35.023 1.00 89.12 81 ASP A C 1
ATOM 631 O O . ASP A 1 81 ? 24.773 -3.937 -36.037 1.00 89.12 81 ASP A O 1
ATOM 635 N N . LYS A 1 82 ? 23.463 -4.509 -34.313 1.00 89.31 82 LYS A N 1
ATOM 636 C CA . LYS A 1 82 ? 23.421 -5.926 -34.681 1.00 89.31 82 LYS A CA 1
ATOM 637 C C . LYS A 1 82 ? 22.589 -6.168 -35.940 1.00 89.31 82 LYS A C 1
ATOM 639 O O . LYS A 1 82 ? 22.978 -7.001 -36.752 1.00 89.31 82 LYS A O 1
ATOM 644 N N . ALA A 1 83 ? 21.490 -5.440 -36.129 1.00 89.19 83 ALA A N 1
ATOM 645 C CA . ALA A 1 83 ? 20.691 -5.503 -37.350 1.00 89.19 83 ALA A CA 1
ATOM 646 C C . ALA A 1 83 ? 21.463 -4.966 -38.565 1.00 89.19 83 ALA A C 1
ATOM 648 O O . ALA A 1 83 ? 21.441 -5.599 -39.616 1.00 89.19 83 ALA A O 1
ATOM 649 N N . GLU A 1 84 ? 22.196 -3.861 -38.411 1.00 86.50 84 GLU A N 1
ATOM 650 C CA . GLU A 1 84 ? 23.013 -3.271 -39.477 1.00 86.50 84 GLU A CA 1
ATOM 651 C C . GLU A 1 84 ? 24.161 -4.202 -39.883 1.00 86.50 84 GLU A C 1
ATOM 653 O O . GLU A 1 84 ? 24.356 -4.468 -41.066 1.00 86.50 84 GLU A O 1
ATOM 658 N N . LYS A 1 85 ? 24.855 -4.807 -38.911 1.00 85.94 85 LYS A N 1
ATOM 659 C CA . LYS A 1 85 ? 25.906 -5.801 -39.188 1.00 85.94 85 LYS A CA 1
ATOM 660 C C . LYS A 1 85 ? 25.378 -7.051 -39.885 1.00 85.94 85 LYS A C 1
ATOM 662 O O . LYS 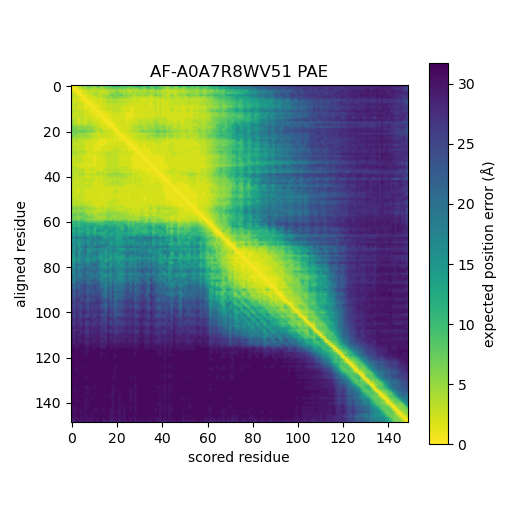A 1 85 ? 26.039 -7.571 -40.779 1.00 85.94 85 LYS A O 1
ATOM 667 N N . VAL A 1 86 ? 24.203 -7.542 -39.490 1.00 87.44 86 VAL A N 1
ATOM 668 C CA . VAL A 1 86 ? 23.573 -8.700 -40.145 1.00 87.44 86 VAL A CA 1
ATOM 669 C C . VAL A 1 86 ? 23.118 -8.343 -41.561 1.00 87.44 86 VAL A C 1
ATOM 671 O O . VAL A 1 86 ? 23.309 -9.149 -42.467 1.00 87.44 86 VAL A O 1
ATOM 674 N N . ALA A 1 87 ? 22.579 -7.141 -41.776 1.00 83.56 87 ALA A N 1
ATOM 675 C CA . ALA A 1 87 ? 22.190 -6.665 -43.102 1.00 83.56 87 ALA A CA 1
ATOM 676 C C . ALA A 1 87 ? 23.404 -6.480 -44.027 1.00 83.56 87 ALA A C 1
ATOM 678 O O . ALA A 1 87 ? 23.384 -6.971 -45.152 1.00 83.56 87 ALA A O 1
ATOM 679 N N . ALA A 1 88 ? 24.482 -5.865 -43.534 1.00 84.31 88 ALA A N 1
ATOM 680 C CA . ALA A 1 88 ? 25.722 -5.685 -44.287 1.00 84.31 88 ALA A CA 1
ATOM 681 C C . ALA A 1 88 ? 26.384 -7.026 -44.641 1.00 84.31 88 ALA A C 1
ATOM 683 O O . ALA A 1 88 ? 26.830 -7.215 -45.770 1.00 84.31 88 ALA A O 1
ATOM 684 N N . LYS A 1 89 ? 26.400 -7.990 -43.707 1.00 84.06 89 LYS A N 1
ATOM 685 C CA . LYS A 1 89 ? 26.904 -9.342 -43.983 1.00 84.06 89 LYS A CA 1
ATOM 686 C C . LYS A 1 89 ? 26.037 -10.062 -45.023 1.00 84.06 89 LYS A C 1
ATOM 688 O O . LYS A 1 89 ? 26.572 -10.633 -45.961 1.00 84.06 89 LYS A O 1
ATOM 693 N N . ALA A 1 90 ? 24.711 -9.959 -44.922 1.00 82.12 90 ALA A N 1
ATOM 694 C CA . ALA A 1 90 ? 23.793 -10.568 -45.884 1.00 82.12 90 ALA A CA 1
ATOM 695 C C . ALA A 1 90 ? 23.872 -9.951 -47.294 1.00 82.12 90 ALA A C 1
ATOM 697 O O . ALA A 1 90 ? 23.675 -10.671 -48.273 1.00 82.12 90 ALA A O 1
ATOM 698 N N . GLU A 1 91 ? 24.142 -8.648 -47.424 1.00 73.19 91 GLU A N 1
ATOM 699 C CA . GLU A 1 91 ? 24.419 -8.036 -48.732 1.00 73.19 91 GLU A CA 1
ATOM 700 C C . GLU A 1 91 ? 25.775 -8.461 -49.293 1.00 73.19 91 GLU A C 1
ATOM 702 O O . GLU A 1 91 ? 25.850 -8.796 -50.473 1.00 73.19 91 GLU A O 1
ATOM 707 N N . ALA A 1 92 ? 26.820 -8.526 -48.464 1.00 76.19 92 ALA A N 1
ATOM 708 C CA . ALA A 1 92 ? 28.134 -8.994 -48.897 1.00 76.19 92 ALA A CA 1
ATOM 709 C C . ALA A 1 92 ? 28.098 -10.459 -49.380 1.00 76.19 92 ALA A C 1
ATOM 711 O O . ALA A 1 92 ? 28.631 -10.767 -50.445 1.00 76.19 92 ALA A O 1
ATOM 712 N N . ASP A 1 93 ? 27.405 -11.344 -48.655 1.00 75.56 93 ASP A N 1
ATOM 713 C CA . ASP A 1 93 ? 27.200 -12.743 -49.058 1.00 75.56 93 ASP A CA 1
ATOM 714 C C . ASP A 1 93 ? 26.371 -12.863 -50.356 1.00 75.56 93 ASP A C 1
ATOM 716 O O . ASP A 1 93 ? 26.630 -13.738 -51.185 1.00 75.56 93 ASP A O 1
ATOM 720 N N . LYS A 1 94 ? 25.395 -11.971 -50.586 1.00 73.00 94 LYS A N 1
ATOM 721 C CA . LYS A 1 94 ? 24.619 -11.940 -51.840 1.00 73.00 94 LYS A CA 1
ATOM 722 C C . LYS A 1 94 ? 25.426 -11.420 -53.028 1.00 73.00 94 LYS A C 1
ATOM 724 O O . LYS A 1 94 ? 25.314 -12.003 -54.102 1.00 73.00 94 LYS A O 1
ATOM 729 N N . ALA A 1 95 ? 26.226 -10.372 -52.841 1.00 71.69 95 ALA A N 1
ATOM 730 C CA . ALA A 1 95 ? 27.088 -9.828 -53.888 1.00 71.69 95 ALA A CA 1
ATOM 731 C C . ALA A 1 95 ? 28.144 -10.859 -54.324 1.00 71.69 95 ALA A C 1
ATOM 733 O O . ALA A 1 95 ? 28.290 -11.121 -55.514 1.00 71.69 95 ALA A O 1
ATOM 734 N N . ALA A 1 96 ? 28.779 -11.546 -53.367 1.00 67.81 96 ALA A N 1
ATOM 735 C CA . ALA A 1 96 ? 29.738 -12.612 -53.660 1.00 67.81 96 ALA A CA 1
ATOM 736 C C . ALA A 1 96 ? 29.098 -13.811 -54.392 1.00 67.81 96 ALA A C 1
ATOM 738 O O . ALA A 1 96 ? 29.719 -14.423 -55.262 1.00 67.81 96 ALA A O 1
ATOM 739 N N . ALA A 1 97 ? 27.842 -14.145 -54.073 1.00 67.50 97 ALA A N 1
ATOM 740 C CA . ALA A 1 97 ? 27.108 -15.211 -54.755 1.00 67.50 97 ALA A CA 1
ATOM 741 C C . ALA A 1 97 ? 26.632 -14.823 -56.168 1.00 67.50 97 ALA A C 1
ATOM 743 O O . ALA A 1 97 ? 26.454 -15.709 -57.009 1.00 67.50 97 ALA A O 1
ATOM 744 N N . GLU A 1 98 ? 26.402 -13.535 -56.443 1.00 61.25 98 GLU A N 1
ATOM 745 C CA . GLU A 1 98 ? 26.049 -13.066 -57.786 1.00 61.25 98 GLU A CA 1
ATOM 746 C C . GLU A 1 98 ? 27.279 -12.986 -58.699 1.00 61.25 98 GLU A C 1
ATOM 748 O O . GLU A 1 98 ? 27.240 -13.494 -59.820 1.00 61.25 98 GLU A O 1
ATOM 753 N N . GLU A 1 99 ? 28.403 -12.486 -58.184 1.00 57.88 99 GLU A N 1
ATOM 754 C CA . GLU A 1 99 ? 29.667 -12.382 -58.924 1.00 57.88 99 GLU A CA 1
ATOM 755 C C . GLU A 1 99 ? 30.221 -13.774 -59.305 1.00 57.88 99 GLU A C 1
ATOM 757 O O . GLU A 1 99 ? 30.706 -13.985 -60.418 1.00 57.88 99 GLU A O 1
ATOM 762 N N . ALA A 1 100 ? 30.032 -14.782 -58.442 1.00 59.56 100 ALA A N 1
ATOM 763 C CA . ALA A 1 100 ? 30.360 -16.177 -58.750 1.00 59.56 100 ALA A CA 1
ATOM 764 C C . ALA A 1 100 ? 29.470 -16.783 -59.856 1.00 59.56 100 ALA A C 1
ATOM 766 O O . ALA A 1 100 ? 29.948 -17.563 -60.683 1.00 59.56 100 ALA A O 1
ATOM 767 N N . LYS A 1 101 ? 28.185 -16.406 -59.920 1.00 57.97 101 LYS A N 1
ATOM 768 C CA . LYS A 1 101 ? 27.266 -16.858 -60.982 1.00 57.97 101 LYS A CA 1
ATOM 769 C C . LYS A 1 101 ? 27.524 -16.159 -62.314 1.00 57.97 101 LYS A C 1
ATOM 771 O O . LYS A 1 101 ? 27.322 -16.768 -63.367 1.00 57.97 101 LYS A O 1
ATOM 776 N N . GLU A 1 102 ? 27.966 -14.906 -62.288 1.00 52.22 102 GLU A N 1
ATOM 777 C CA . GLU A 1 102 ? 28.330 -14.162 -63.494 1.00 52.22 102 GLU A CA 1
ATOM 778 C C . GLU A 1 102 ? 29.657 -14.667 -64.088 1.00 52.22 102 GLU A C 1
ATOM 780 O O . GLU A 1 102 ? 29.748 -14.868 -65.304 1.00 52.22 102 GLU A O 1
ATOM 785 N N . AL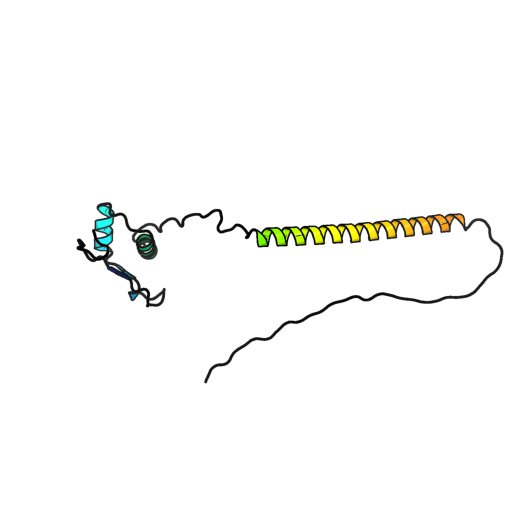A A 1 103 ? 30.627 -15.032 -63.241 1.00 54.62 103 ALA A N 1
ATOM 786 C CA . ALA A 1 103 ? 31.868 -15.688 -63.659 1.00 54.62 103 ALA A CA 1
ATOM 787 C C . ALA A 1 103 ? 31.638 -17.093 -64.259 1.00 54.62 103 ALA A C 1
ATOM 789 O O . ALA A 1 103 ? 32.228 -17.431 -65.289 1.00 54.62 103 ALA A O 1
ATOM 790 N N . GLU A 1 104 ? 30.734 -17.900 -63.691 1.00 53.88 104 GLU A N 1
ATOM 791 C CA . GLU A 1 104 ? 30.383 -19.223 -64.241 1.00 53.88 104 GLU A CA 1
ATOM 792 C C . GLU A 1 104 ? 29.663 -19.109 -65.602 1.00 53.88 104 GLU A C 1
ATOM 794 O O . GLU A 1 104 ? 29.900 -19.896 -66.526 1.00 53.88 104 GLU A O 1
ATOM 799 N N . LYS A 1 105 ? 28.822 -18.080 -65.776 1.00 49.66 105 LYS A N 1
ATOM 800 C CA . LYS A 1 105 ? 28.119 -17.813 -67.040 1.00 49.66 105 LYS A CA 1
ATOM 801 C C . LYS A 1 105 ? 29.061 -17.293 -68.134 1.00 49.66 105 LYS A C 1
ATOM 803 O O . LYS A 1 105 ? 28.883 -17.662 -69.297 1.00 49.66 105 LYS A O 1
ATOM 808 N N . ALA A 1 106 ? 30.081 -16.510 -67.777 1.00 50.62 106 ALA A N 1
ATOM 809 C CA . ALA A 1 106 ? 31.129 -16.068 -68.699 1.00 50.62 106 ALA A CA 1
ATOM 810 C C . ALA A 1 106 ? 32.052 -17.225 -69.131 1.00 50.62 106 ALA A C 1
ATOM 812 O O . ALA A 1 106 ? 32.366 -17.354 -70.317 1.00 50.62 106 ALA A O 1
ATOM 813 N N . ALA A 1 107 ? 32.399 -18.136 -68.215 1.00 50.31 107 ALA A N 1
ATOM 814 C CA . ALA A 1 107 ? 33.183 -19.331 -68.536 1.00 50.31 107 ALA A CA 1
ATOM 815 C C . ALA A 1 107 ? 32.429 -20.302 -69.469 1.00 50.31 107 ALA A C 1
ATOM 817 O O . ALA A 1 107 ? 33.018 -20.889 -70.379 1.00 50.31 107 ALA A O 1
ATOM 818 N N . LYS A 1 108 ? 31.103 -20.425 -69.312 1.00 48.34 108 LYS A N 1
ATOM 819 C CA . LYS A 1 108 ? 30.267 -21.263 -70.189 1.00 48.34 108 LYS A CA 1
ATOM 820 C C . LYS A 1 108 ? 30.020 -20.650 -71.575 1.00 48.34 108 LYS A C 1
ATOM 822 O O . LYS A 1 108 ? 29.784 -21.395 -72.523 1.00 48.34 108 LYS A O 1
ATOM 827 N N . ALA A 1 109 ? 30.108 -19.324 -71.712 1.00 41.50 109 ALA A N 1
ATOM 828 C CA . ALA A 1 109 ? 30.041 -18.637 -73.004 1.00 41.50 109 ALA A CA 1
ATOM 829 C C . ALA A 1 109 ? 31.354 -18.769 -73.802 1.00 41.50 109 ALA A C 1
ATOM 831 O O . ALA A 1 109 ? 31.308 -19.024 -75.002 1.00 41.50 109 ALA A O 1
ATOM 832 N N . ALA A 1 110 ? 32.513 -18.708 -73.136 1.00 43.66 110 ALA A N 1
ATOM 833 C CA . ALA A 1 110 ? 33.817 -18.894 -73.783 1.00 43.66 110 ALA A CA 1
ATOM 834 C C . ALA A 1 110 ? 34.060 -20.343 -74.262 1.00 43.66 110 ALA A C 1
ATOM 836 O O . ALA A 1 110 ? 34.687 -20.563 -75.296 1.00 43.66 110 ALA A O 1
ATOM 837 N N . ALA A 1 111 ? 33.510 -21.348 -73.569 1.00 40.16 111 ALA A N 1
ATOM 838 C CA . ALA A 1 111 ? 33.629 -22.753 -73.975 1.00 40.16 111 ALA A CA 1
ATOM 839 C C . ALA A 1 111 ? 32.778 -23.129 -75.211 1.00 40.16 111 ALA A C 1
ATOM 841 O O . ALA A 1 111 ? 33.056 -24.138 -75.857 1.00 40.16 111 ALA A O 1
ATOM 842 N N . ALA A 1 112 ? 31.762 -22.333 -75.565 1.00 40.25 112 ALA A N 1
ATOM 843 C CA . ALA A 1 112 ? 30.934 -22.564 -76.754 1.00 40.25 112 ALA A CA 1
ATOM 844 C C . ALA A 1 112 ? 31.556 -21.995 -78.047 1.00 40.25 112 ALA A C 1
ATOM 846 O O . ALA A 1 112 ? 31.233 -22.472 -79.132 1.00 40.25 112 ALA A O 1
ATOM 847 N N . GLU A 1 113 ? 32.472 -21.026 -77.945 1.00 39.69 113 GLU A N 1
ATOM 848 C CA . GLU A 1 113 ? 33.178 -20.441 -79.097 1.00 39.69 113 GLU A CA 1
ATOM 849 C C . GLU A 1 113 ? 34.444 -21.237 -79.490 1.00 39.69 113 GLU A C 1
ATOM 851 O O . GLU A 1 113 ? 34.884 -21.185 -80.634 1.00 39.69 113 GLU A O 1
ATOM 856 N N . ALA A 1 114 ? 34.994 -22.064 -78.592 1.00 40.97 114 ALA A N 1
ATOM 857 C CA . ALA A 1 114 ? 36.217 -22.842 -78.837 1.00 40.97 114 ALA A CA 1
ATOM 858 C C . ALA A 1 114 ? 36.004 -24.229 -79.497 1.00 40.97 114 ALA A C 1
ATOM 860 O O . ALA A 1 114 ? 36.973 -24.937 -79.759 1.00 40.97 114 ALA A O 1
ATOM 861 N N . ALA A 1 115 ? 34.766 -24.644 -79.802 1.00 40.06 115 ALA A N 1
ATOM 862 C CA . ALA A 1 115 ? 34.474 -25.957 -80.404 1.00 40.06 115 ALA A CA 1
ATOM 863 C C . ALA A 1 115 ? 34.402 -25.963 -81.952 1.00 40.06 115 ALA A C 1
ATOM 865 O O . ALA A 1 115 ? 33.997 -26.967 -82.540 1.00 40.06 115 ALA A O 1
ATOM 866 N N . ALA A 1 116 ? 34.802 -24.878 -82.628 1.00 38.72 116 ALA A N 1
ATOM 867 C CA . ALA A 1 116 ? 34.771 -24.760 -84.092 1.00 38.72 116 ALA A CA 1
ATOM 868 C C . ALA A 1 116 ? 36.126 -24.364 -84.724 1.00 38.72 116 ALA A C 1
ATOM 870 O O . ALA A 1 116 ? 36.160 -23.482 -85.571 1.00 38.72 116 ALA A O 1
ATOM 871 N N . ALA A 1 117 ? 37.233 -25.017 -84.343 1.00 35.00 117 ALA A N 1
ATOM 872 C CA . ALA A 1 117 ? 38.441 -25.193 -85.178 1.00 35.00 117 ALA A CA 1
ATOM 873 C C . ALA A 1 117 ? 39.437 -26.161 -84.486 1.00 35.00 117 ALA A C 1
ATOM 875 O O . ALA A 1 117 ? 40.134 -25.750 -83.562 1.00 35.00 117 ALA A O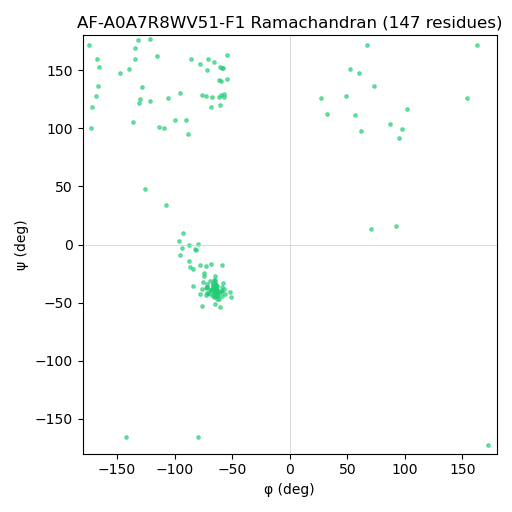 1
ATOM 876 N N . PRO A 1 118 ? 39.493 -27.449 -84.875 1.00 41.97 118 PRO A N 1
ATOM 877 C CA . PRO A 1 118 ? 40.415 -28.439 -84.311 1.00 41.97 118 PRO A CA 1
ATOM 878 C C . PRO A 1 118 ? 41.803 -28.427 -84.993 1.00 41.97 118 PRO A C 1
ATOM 880 O O . PRO A 1 118 ? 41.898 -28.046 -86.158 1.00 41.97 118 PRO A O 1
ATOM 883 N N . ALA A 1 119 ? 42.801 -28.974 -84.275 1.00 32.44 119 ALA A N 1
ATOM 884 C CA . ALA A 1 119 ? 44.237 -29.206 -84.572 1.00 32.44 119 ALA A CA 1
ATOM 885 C C . ALA A 1 119 ? 45.160 -28.161 -83.903 1.00 32.44 119 ALA A C 1
ATOM 887 O O . ALA A 1 119 ? 45.042 -26.979 -84.187 1.00 32.44 119 ALA A O 1
ATOM 888 N N . GLU A 1 120 ? 46.071 -28.482 -82.976 1.00 29.33 120 GLU A N 1
ATOM 889 C CA . GLU A 1 120 ? 46.934 -29.665 -82.835 1.00 29.33 120 GLU A CA 1
ATOM 890 C C . GLU A 1 120 ? 47.560 -29.698 -81.407 1.00 29.33 120 GLU A C 1
ATOM 892 O O . GLU A 1 120 ? 47.984 -28.659 -80.913 1.00 29.33 120 GLU A O 1
ATOM 897 N N . GLU A 1 121 ? 47.573 -30.893 -80.784 1.00 30.70 121 GLU A N 1
ATOM 898 C CA . GLU A 1 121 ? 48.531 -31.428 -79.771 1.00 30.70 121 GLU A CA 1
ATOM 899 C C . GLU A 1 121 ? 48.680 -30.705 -78.397 1.00 30.70 121 GLU A C 1
ATOM 901 O O . GLU A 1 121 ? 49.264 -29.637 -78.289 1.00 30.70 121 GLU A O 1
ATOM 906 N N . ALA A 1 122 ? 48.025 -31.149 -77.304 1.00 35.03 122 ALA A N 1
ATOM 907 C CA . ALA A 1 122 ? 48.394 -32.241 -76.367 1.00 35.03 122 ALA A CA 1
ATOM 908 C C . ALA A 1 122 ? 49.755 -32.052 -75.640 1.00 35.03 122 ALA A C 1
ATOM 910 O O . ALA A 1 122 ? 50.713 -31.638 -76.280 1.00 35.03 122 ALA A O 1
ATOM 911 N N . PRO A 1 123 ? 49.958 -32.521 -74.386 1.00 42.16 123 PRO A N 1
ATOM 912 C CA . PRO A 1 123 ? 49.043 -32.798 -73.264 1.00 42.16 123 PRO A CA 1
ATOM 913 C C . PRO A 1 123 ? 49.668 -32.424 -71.878 1.00 42.16 123 PRO A C 1
ATOM 915 O O . PRO A 1 123 ? 50.725 -31.809 -71.806 1.00 42.16 123 PRO A O 1
ATOM 918 N N . ALA A 1 124 ? 49.036 -32.912 -70.801 1.00 30.62 124 ALA A N 1
ATOM 919 C CA . ALA A 1 124 ? 49.557 -33.165 -69.441 1.00 30.62 124 ALA A CA 1
ATOM 920 C C . ALA A 1 124 ? 49.283 -32.072 -68.378 1.00 30.62 124 ALA A C 1
ATOM 922 O O . ALA A 1 124 ? 49.839 -30.983 -68.420 1.00 30.62 124 ALA A O 1
ATOM 923 N N . GLU A 1 125 ? 48.260 -32.258 -67.527 1.00 30.73 125 GLU A N 1
ATOM 924 C CA . GLU A 1 125 ? 48.283 -33.014 -66.242 1.00 30.73 125 GLU A CA 1
ATOM 925 C C . GLU A 1 125 ? 48.541 -32.009 -65.091 1.00 30.73 125 GLU A C 1
ATOM 927 O O . GLU A 1 125 ? 49.631 -31.469 -64.977 1.00 30.73 125 GLU A O 1
ATOM 932 N N . ALA A 1 126 ? 47.506 -31.436 -64.451 1.00 34.50 126 ALA A N 1
ATOM 933 C CA . ALA A 1 126 ? 46.816 -31.929 -63.238 1.00 34.50 126 ALA A CA 1
ATOM 934 C C . ALA A 1 126 ? 47.768 -32.235 -62.057 1.00 34.50 126 ALA A C 1
ATOM 936 O O . ALA A 1 126 ? 48.868 -32.720 -62.301 1.00 34.50 126 ALA A O 1
ATOM 937 N N . PRO A 1 127 ? 47.355 -32.134 -60.776 1.00 40.34 127 PRO A N 1
ATOM 938 C CA . PRO A 1 127 ? 46.221 -31.453 -60.118 1.00 40.34 127 PRO A CA 1
ATOM 939 C C . PRO A 1 127 ? 46.726 -30.636 -58.882 1.00 40.34 127 PRO A C 1
ATOM 941 O O . PRO A 1 127 ? 47.923 -30.578 -58.633 1.00 40.34 127 PRO A O 1
ATOM 944 N N . ALA A 1 128 ? 45.937 -29.858 -58.133 1.00 33.47 128 ALA A N 1
ATOM 945 C CA . ALA A 1 128 ? 45.201 -30.249 -56.910 1.00 33.47 128 ALA A CA 1
ATOM 946 C C . ALA A 1 128 ? 45.013 -28.938 -56.079 1.00 33.47 128 ALA A C 1
ATOM 948 O O . ALA A 1 128 ? 45.951 -28.145 -56.032 1.00 33.47 128 ALA A O 1
ATOM 949 N N . GLU A 1 129 ? 43.799 -28.530 -55.659 1.00 30.78 129 GLU A N 1
ATOM 950 C CA . GLU A 1 129 ? 43.158 -28.845 -54.346 1.00 30.78 129 GLU A CA 1
ATOM 951 C C . GLU A 1 129 ? 43.825 -28.060 -53.174 1.00 30.78 129 GLU A C 1
ATOM 953 O O . GLU A 1 129 ? 45.043 -27.975 -53.137 1.00 30.78 129 GLU A O 1
ATOM 958 N N . GLU A 1 130 ? 43.216 -27.432 -52.158 1.00 35.31 130 GLU A N 1
ATOM 959 C CA . GLU A 1 130 ? 41.847 -27.197 -51.668 1.00 35.31 130 GLU A CA 1
ATOM 960 C C . GLU A 1 130 ? 41.882 -26.089 -50.572 1.00 35.31 130 GLU A C 1
ATOM 962 O O . GLU A 1 130 ? 42.932 -25.827 -49.990 1.00 35.31 130 GLU A O 1
ATOM 967 N N . ALA A 1 131 ? 40.719 -25.463 -50.320 1.00 32.56 131 ALA A N 1
ATOM 968 C CA . ALA A 1 131 ? 40.099 -25.030 -49.040 1.00 32.56 131 ALA A CA 1
ATOM 969 C C . ALA A 1 131 ? 40.975 -24.688 -47.800 1.00 32.56 131 ALA A C 1
ATOM 971 O O . ALA A 1 131 ? 41.816 -25.458 -47.360 1.00 32.56 131 ALA A O 1
ATOM 972 N N . LYS A 1 132 ? 40.863 -23.516 -47.149 1.00 30.45 132 LYS A N 1
ATOM 973 C CA . LYS A 1 132 ? 39.747 -22.895 -46.379 1.00 30.45 132 LYS A CA 1
ATOM 974 C C . LYS A 1 132 ? 39.187 -23.730 -45.204 1.00 30.45 132 LYS A C 1
ATOM 976 O O . LYS A 1 132 ? 38.450 -24.677 -45.425 1.00 30.45 132 LYS A O 1
ATOM 981 N N . ALA A 1 133 ? 39.438 -23.250 -43.977 1.00 31.73 133 ALA A N 1
ATOM 982 C CA . ALA A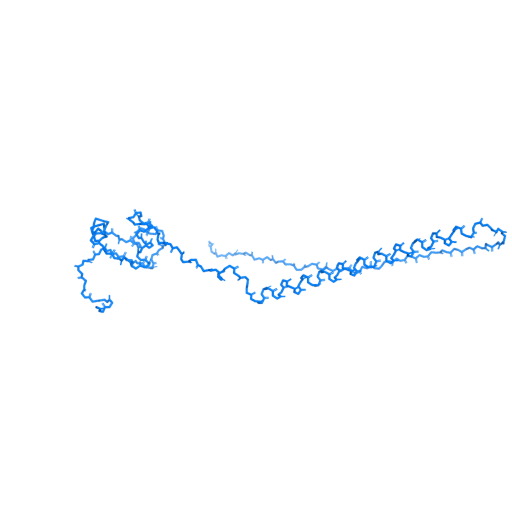 1 133 ? 38.656 -23.398 -42.728 1.00 31.73 133 ALA A CA 1
ATOM 983 C C . ALA A 1 133 ? 39.323 -22.450 -41.683 1.00 31.73 133 ALA A C 1
ATOM 985 O O . ALA A 1 133 ? 40.528 -22.572 -41.492 1.00 31.73 133 ALA A O 1
ATOM 986 N N . GLU A 1 134 ? 38.771 -21.392 -41.057 1.00 28.64 134 GLU A N 1
ATOM 987 C CA . GLU A 1 134 ? 37.431 -21.071 -40.502 1.00 28.64 134 GLU A CA 1
ATOM 988 C C . GLU A 1 134 ? 36.915 -22.207 -39.601 1.00 28.64 134 GLU A C 1
ATOM 990 O O . GLU A 1 134 ? 36.878 -23.337 -40.056 1.00 28.64 134 GLU A O 1
ATOM 995 N N . GLU A 1 135 ? 36.470 -22.086 -38.349 1.00 30.31 135 GLU A N 1
ATOM 996 C CA . GLU A 1 135 ? 36.353 -21.092 -37.268 1.00 30.31 135 GLU A CA 1
ATOM 997 C C . GLU A 1 135 ? 35.810 -21.906 -36.058 1.00 30.31 135 GLU A C 1
ATOM 999 O O . GLU A 1 135 ? 35.369 -23.042 -36.218 1.00 30.31 135 GLU A O 1
ATOM 1004 N N . ALA A 1 136 ? 35.759 -21.283 -34.879 1.00 29.58 136 ALA A N 1
ATOM 1005 C CA . ALA A 1 136 ? 34.693 -21.446 -33.876 1.00 29.58 136 ALA A CA 1
ATOM 1006 C C . ALA A 1 136 ? 34.764 -22.577 -32.820 1.00 29.58 136 ALA A C 1
ATOM 1008 O O . ALA A 1 136 ? 34.308 -23.690 -33.043 1.00 29.58 136 ALA A O 1
ATOM 1009 N N . ALA A 1 137 ? 35.128 -22.134 -31.600 1.00 33.75 137 ALA A N 1
ATOM 1010 C CA . ALA A 1 137 ? 34.299 -22.167 -30.372 1.00 33.75 137 ALA A CA 1
ATOM 1011 C C . ALA A 1 137 ? 33.948 -23.547 -29.744 1.00 33.75 137 ALA A C 1
ATOM 1013 O O . ALA A 1 137 ? 34.179 -24.574 -30.369 1.00 33.75 137 ALA A O 1
ATOM 1014 N N . PRO A 1 138 ? 33.331 -23.640 -28.538 1.00 41.25 138 PRO A N 1
ATOM 1015 C CA . PRO A 1 138 ? 33.036 -22.628 -27.509 1.00 41.25 138 PRO A CA 1
ATOM 1016 C C . PRO A 1 138 ? 33.367 -23.058 -26.047 1.00 41.25 138 PRO A C 1
ATOM 1018 O O . PRO A 1 138 ? 33.600 -24.221 -25.731 1.00 41.25 138 PRO A O 1
ATOM 1021 N N . GLU A 1 139 ? 33.311 -22.078 -25.138 1.00 31.20 139 GLU A N 1
ATOM 1022 C CA . GLU A 1 139 ? 33.048 -22.241 -23.696 1.00 31.20 139 GLU A CA 1
ATOM 1023 C C . GLU A 1 139 ?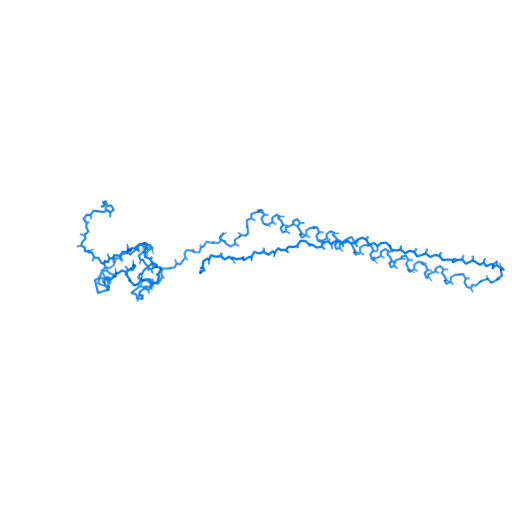 31.620 -22.757 -23.419 1.00 31.20 139 GLU A C 1
ATOM 1025 O O . GLU A 1 139 ? 30.713 -22.497 -24.211 1.00 31.20 139 GLU A O 1
ATOM 1030 N N . ALA A 1 140 ? 31.393 -23.379 -22.250 1.00 40.41 140 ALA A N 1
ATOM 1031 C CA . ALA A 1 140 ? 30.569 -22.864 -21.127 1.00 40.41 140 ALA A CA 1
ATOM 1032 C C . ALA A 1 140 ? 30.188 -24.022 -20.141 1.00 40.41 140 ALA A C 1
ATOM 1034 O O . ALA A 1 140 ? 30.532 -25.172 -20.408 1.00 40.41 140 ALA A O 1
ATOM 1035 N N . PRO A 1 141 ? 29.583 -23.765 -18.960 1.00 44.38 141 PRO A N 1
ATOM 1036 C CA . PRO A 1 141 ? 30.179 -24.071 -17.656 1.00 44.38 141 PRO A CA 1
ATOM 1037 C C . PRO A 1 141 ? 29.299 -25.026 -16.815 1.00 44.38 141 PRO A C 1
ATOM 1039 O O . PRO A 1 141 ? 28.189 -25.374 -17.209 1.00 44.38 141 PRO A O 1
ATOM 1042 N N . ALA A 1 142 ? 29.766 -25.422 -15.627 1.00 36.81 142 ALA A N 1
ATOM 1043 C CA . ALA A 1 142 ? 28.967 -26.164 -14.650 1.00 36.81 142 ALA A CA 1
ATOM 1044 C C . ALA A 1 142 ? 29.050 -25.508 -13.261 1.00 36.81 142 ALA A C 1
ATOM 1046 O O . ALA A 1 142 ? 30.136 -25.301 -12.720 1.00 36.81 142 ALA A O 1
ATOM 1047 N N . GLU A 1 143 ? 27.878 -25.206 -12.709 1.00 34.75 143 GLU A N 1
ATOM 1048 C CA . GLU A 1 143 ? 27.589 -24.765 -11.345 1.00 34.75 143 GLU A CA 1
ATOM 1049 C C . GLU A 1 143 ? 26.607 -25.799 -10.766 1.00 34.75 143 GLU A C 1
ATOM 1051 O O . GLU A 1 143 ? 25.577 -26.011 -11.393 1.00 34.75 143 GLU A O 1
ATOM 1056 N N . GLU A 1 144 ? 26.902 -26.453 -9.631 1.00 36.53 144 GLU A N 1
ATOM 1057 C CA . GLU A 1 144 ? 25.885 -26.845 -8.631 1.00 36.53 144 GLU A CA 1
ATOM 1058 C C . GLU A 1 144 ? 26.509 -27.271 -7.279 1.00 36.53 144 GLU A C 1
ATOM 1060 O O . GLU A 1 144 ? 27.653 -27.710 -7.184 1.00 36.53 144 GLU A O 1
ATOM 1065 N N . GLU A 1 145 ? 25.700 -27.075 -6.241 1.00 43.19 145 GLU A N 1
ATOM 1066 C CA . GLU A 1 145 ? 25.856 -27.096 -4.785 1.00 43.19 145 GLU A CA 1
ATOM 1067 C C . GLU A 1 145 ? 26.451 -28.360 -4.117 1.00 43.19 145 GLU A C 1
ATOM 1069 O O . GLU A 1 145 ? 26.333 -29.471 -4.624 1.00 43.19 145 GLU A O 1
ATOM 1074 N N . LYS A 1 146 ? 26.906 -28.224 -2.853 1.00 45.75 146 LYS A N 1
ATOM 1075 C CA . LYS A 1 146 ? 26.198 -28.861 -1.716 1.00 45.75 146 LYS A CA 1
ATOM 1076 C C . LYS A 1 146 ? 26.660 -28.404 -0.330 1.00 45.75 146 LYS A C 1
ATOM 1078 O O . LYS A 1 146 ? 27.828 -28.466 0.045 1.00 45.75 146 LYS A O 1
ATOM 1083 N N . LYS A 1 147 ? 25.653 -28.005 0.443 1.00 41.31 147 LYS A N 1
ATOM 1084 C CA . LYS A 1 147 ? 25.617 -27.815 1.889 1.00 41.31 147 LYS A CA 1
ATOM 1085 C C . LYS A 1 147 ? 25.053 -29.098 2.514 1.00 41.31 147 LYS A C 1
ATOM 1087 O O . LYS A 1 147 ? 24.024 -29.572 2.053 1.00 41.31 147 LYS A O 1
ATOM 1092 N N . ALA A 1 148 ? 25.764 -29.592 3.526 1.00 46.56 148 ALA A N 1
ATOM 1093 C CA . ALA A 1 148 ? 25.342 -30.391 4.682 1.00 46.56 148 ALA A CA 1
ATOM 1094 C C . ALA A 1 148 ? 24.164 -31.380 4.538 1.00 46.56 148 ALA A C 1
ATOM 1096 O O . ALA A 1 148 ? 23.007 -30.965 4.502 1.00 46.56 148 ALA A O 1
ATOM 1097 N N . ASP A 1 149 ? 24.493 -32.670 4.631 1.00 37.28 149 ASP A N 1
ATOM 1098 C CA . ASP A 1 149 ? 23.921 -33.575 5.642 1.00 37.28 149 ASP A CA 1
ATOM 1099 C C . ASP A 1 149 ? 25.093 -34.242 6.382 1.00 37.28 149 ASP A C 1
ATOM 1101 O O . ASP A 1 149 ? 26.063 -34.622 5.677 1.00 37.28 149 ASP A O 1
#

pLDDT: mean 72.46, std 24.72, range [28.64, 97.19]

Solvent-accessible surface area (backbone atoms only — not comparable to full-atom values): 10026 Å² total; per-residue (Å²): 130,64,96,88,51,94,74,95,74,89,55,62,54,76,41,86,88,49,58,93,86,42,72,80,24,59,40,72,43,63,71,61,49,54,49,43,47,72,74,63,59,80,72,54,74,73,54,29,46,52,33,23,74,68,68,77,42,75,62,62,81,75,82,85,57,88,64,76,80,53,72,52,70,71,52,52,53,51,53,50,56,50,50,50,53,52,50,52,50,54,50,53,57,49,51,57,55,48,54,54,51,52,51,53,53,52,54,58,53,58,60,67,69,66,77,79,74,89,87,80,83,88,85,85,81,88,86,80,91,80,85,92,79,88,80,83,88,83,88,86,89,89,86,86,89,86,80,86,135

Organism: NCBI:txid163714

Nearest PDB structures (foldseek):
  6z1p-assembly1_Bp  TM=6.946E-01  e=2.694E-03  Tetrahymena thermophila SB210
  7pkq-assembly1_p  TM=6.484E-01  e=5.005E-03  Chlamydomonas reinhardtii
  6ywy-assembly1_PP  TM=7.665E-01  e=3.682E-02  Neurospora crassa

InterPro domains:
  IPR000307 Small ribosomal subunit protein bS16 [PF00886] (2-44)
  IPR000307 Small ribosomal subunit protein bS16 [PTHR12919] (2-108)
  IPR000307 Small ribosomal subunit protein bS16 [TIGR00002] (2-56)
  IPR023803 Small ribosomal subunit protein bS16 domain superfamily [G3DSA:3.30.1320.10] (1-149)
  IPR023803 Small ribosomal subunit protein bS16 domain superfamily [SSF54565] (2-61)